Protein AF-A0AAU8ERA7-F1 (afdb_monomer)

Sequence (100 aa):
MDSERELAFIAVHRDSYPRVYRYVRRRVESPELAEELAADVFRVVWQKWHDQPHADIAWLLTVARNLIGNAYRSRDRFVALQAKLRASAELRSGAESRTC

Structure (mmCIF, N/CA/C/O backbone):
data_AF-A0AAU8ERA7-F1
#
_entry.id   AF-A0AAU8ERA7-F1
#
loop_
_atom_site.group_PDB
_atom_site.id
_atom_site.type_symbol
_atom_site.label_atom_id
_atom_site.label_alt_id
_atom_site.label_comp_id
_atom_site.label_asym_id
_atom_site.label_entity_id
_atom_site.label_seq_id
_atom_site.pdbx_PDB_ins_code
_atom_site.Cartn_x
_atom_site.Cartn_y
_atom_site.Cartn_z
_atom_site.occupancy
_atom_site.B_iso_or_equiv
_atom_site.auth_seq_id
_atom_site.auth_comp_id
_atom_site.auth_asym_id
_atom_site.auth_atom_id
_atom_site.pdbx_PDB_model_num
ATOM 1 N N . MET A 1 1 ? 26.900 6.028 -11.560 1.00 53.59 1 MET A N 1
ATOM 2 C CA . MET A 1 1 ? 26.309 4.689 -11.773 1.00 53.59 1 MET A CA 1
ATOM 3 C C . MET A 1 1 ? 24.984 4.499 -11.030 1.00 53.59 1 MET A C 1
ATOM 5 O O . MET A 1 1 ? 24.141 3.795 -11.559 1.00 53.59 1 MET A O 1
ATOM 9 N N . ASP A 1 2 ? 24.721 5.172 -9.898 1.00 61.97 2 ASP A N 1
ATOM 10 C CA . ASP A 1 2 ? 23.369 5.188 -9.292 1.00 61.97 2 ASP A CA 1
ATOM 11 C C . ASP A 1 2 ? 22.315 5.932 -10.134 1.00 61.97 2 ASP A C 1
ATOM 13 O O . ASP A 1 2 ? 21.146 5.553 -10.146 1.00 61.97 2 ASP A O 1
ATOM 17 N N . SER A 1 3 ? 22.734 6.939 -10.906 1.00 76.75 3 SER A N 1
ATOM 18 C CA . SER A 1 3 ? 21.828 7.799 -11.676 1.00 76.75 3 SER A CA 1
ATOM 19 C C . SER A 1 3 ? 21.059 7.071 -12.787 1.00 76.75 3 SER A C 1
ATOM 21 O O . SER A 1 3 ? 19.897 7.377 -13.010 1.00 76.75 3 SER A O 1
ATOM 23 N N . GLU A 1 4 ? 21.644 6.081 -13.472 1.00 79.00 4 GLU A N 1
ATOM 24 C CA . GLU A 1 4 ? 20.922 5.321 -14.513 1.00 79.00 4 GLU A CA 1
ATOM 25 C C . GLU A 1 4 ? 19.852 4.399 -13.914 1.00 79.00 4 GLU A C 1
ATOM 27 O O . GLU A 1 4 ? 18.749 4.286 -14.451 1.00 79.00 4 GLU A O 1
ATOM 32 N N . ARG A 1 5 ? 20.147 3.785 -12.761 1.00 77.06 5 ARG A N 1
ATOM 33 C CA . ARG A 1 5 ? 19.196 2.955 -12.009 1.00 77.06 5 ARG A CA 1
ATOM 34 C C . ARG A 1 5 ? 18.038 3.790 -11.473 1.00 77.06 5 ARG A C 1
ATOM 36 O O . ARG A 1 5 ? 16.886 3.369 -11.553 1.00 77.06 5 ARG A O 1
ATOM 43 N N . GLU A 1 6 ? 18.348 4.966 -10.938 1.00 82.25 6 GLU A N 1
ATOM 44 C CA . GLU A 1 6 ? 17.354 5.927 -10.471 1.00 82.25 6 GLU A CA 1
ATOM 45 C C . GLU A 1 6 ? 16.449 6.392 -11.619 1.00 82.25 6 GLU A C 1
ATOM 47 O O . GLU A 1 6 ? 15.228 6.329 -11.496 1.00 82.25 6 GLU A O 1
ATOM 52 N N . LEU A 1 7 ? 17.018 6.741 -12.776 1.00 86.00 7 LEU A N 1
ATOM 53 C CA . LEU A 1 7 ? 16.251 7.132 -13.962 1.00 86.00 7 LEU A CA 1
ATOM 54 C C . LEU A 1 7 ? 15.355 5.999 -14.487 1.00 86.00 7 LEU A C 1
ATOM 56 O O . LEU A 1 7 ? 14.186 6.237 -14.800 1.00 86.00 7 LEU A O 1
ATOM 60 N N . ALA A 1 8 ? 15.862 4.763 -14.537 1.00 82.75 8 ALA A N 1
ATOM 61 C CA . ALA A 1 8 ? 15.077 3.598 -14.942 1.00 82.75 8 ALA A CA 1
ATOM 62 C C . ALA A 1 8 ? 13.898 3.343 -13.987 1.00 82.75 8 ALA A C 1
ATOM 64 O O . ALA A 1 8 ? 12.776 3.083 -14.427 1.00 82.75 8 ALA A O 1
ATOM 65 N N . PHE A 1 9 ? 14.125 3.474 -12.679 1.00 83.44 9 PHE A N 1
ATOM 66 C CA . PHE A 1 9 ? 13.062 3.353 -11.689 1.00 83.44 9 PHE A CA 1
ATOM 67 C C . PHE A 1 9 ? 12.042 4.487 -11.789 1.00 83.44 9 PHE A C 1
ATOM 69 O O . PHE A 1 9 ? 10.848 4.213 -11.729 1.00 83.44 9 PHE A O 1
ATOM 76 N N . ILE A 1 10 ? 12.473 5.737 -11.987 1.00 87.19 10 ILE A N 1
ATOM 77 C CA . ILE A 1 10 ? 11.567 6.882 -12.162 1.00 87.19 10 ILE A CA 1
ATOM 78 C C . ILE A 1 10 ? 10.648 6.665 -13.370 1.00 87.19 10 ILE A C 1
ATOM 80 O O . ILE A 1 10 ? 9.449 6.938 -13.277 1.00 87.19 10 ILE A O 1
ATOM 84 N N . ALA A 1 11 ? 11.173 6.138 -14.481 1.00 86.81 11 ALA A N 1
ATOM 85 C CA . ALA A 1 11 ? 10.369 5.813 -15.657 1.00 86.81 11 ALA A CA 1
ATOM 86 C C . ALA A 1 11 ? 9.294 4.759 -15.334 1.00 86.81 11 ALA A C 1
ATOM 88 O O . ALA A 1 11 ? 8.104 4.987 -15.553 1.00 86.81 11 ALA A O 1
ATOM 89 N N . VAL A 1 12 ? 9.691 3.648 -14.707 1.00 84.75 12 VAL A N 1
ATOM 90 C CA . VAL A 1 12 ? 8.765 2.568 -14.320 1.00 84.75 12 VAL A CA 1
ATOM 91 C C . VAL A 1 12 ? 7.750 3.029 -13.275 1.00 84.75 12 VAL A C 1
ATOM 93 O O . VAL A 1 12 ? 6.572 2.666 -13.348 1.00 84.75 12 VAL A O 1
ATOM 96 N N . HIS A 1 13 ? 8.186 3.853 -12.322 1.00 86.00 13 HIS A N 1
ATOM 97 C CA . HIS A 1 13 ? 7.333 4.488 -11.330 1.00 86.00 13 HIS A CA 1
ATOM 98 C C . HIS A 1 13 ? 6.268 5.332 -12.022 1.00 86.00 13 HIS A C 1
ATOM 100 O O . HIS A 1 13 ? 5.083 5.131 -11.776 1.00 86.00 13 HIS A O 1
ATOM 106 N N . ARG A 1 14 ? 6.661 6.236 -12.925 1.00 87.56 14 ARG A N 1
ATOM 107 C CA . ARG A 1 14 ? 5.730 7.125 -13.630 1.00 87.56 14 ARG A CA 1
ATOM 108 C C . ARG A 1 14 ? 4.661 6.350 -14.402 1.00 87.56 14 ARG A C 1
ATOM 110 O O . ARG A 1 14 ? 3.490 6.723 -14.340 1.00 87.56 14 ARG A O 1
ATOM 117 N N . ASP A 1 15 ? 5.040 5.255 -15.051 1.00 88.88 15 ASP A N 1
ATOM 118 C CA . ASP A 1 15 ? 4.118 4.443 -15.851 1.00 88.88 15 ASP A CA 1
ATOM 119 C C . ASP A 1 15 ? 3.200 3.560 -14.990 1.00 88.88 15 ASP A C 1
ATOM 121 O O . ASP A 1 15 ? 2.026 3.341 -15.308 1.00 88.88 15 ASP A O 1
ATOM 125 N N . SER A 1 16 ? 3.713 3.054 -13.866 1.00 87.50 16 SER A N 1
ATOM 126 C CA . SER A 1 16 ? 2.997 2.085 -13.025 1.00 87.50 16 SER A CA 1
ATOM 127 C C . SER A 1 16 ? 2.197 2.734 -11.896 1.00 87.50 16 SER A C 1
ATOM 129 O O . SER A 1 16 ? 1.185 2.171 -11.462 1.00 87.50 16 SER A O 1
ATOM 131 N N . TYR A 1 17 ? 2.602 3.918 -11.428 1.00 89.88 17 TYR A N 1
ATOM 132 C CA . TYR A 1 17 ? 2.005 4.605 -10.281 1.00 89.88 17 TYR A CA 1
ATOM 133 C C . TYR A 1 17 ? 0.495 4.819 -10.427 1.00 89.88 17 TYR A C 1
ATOM 135 O O . TYR A 1 17 ? -0.235 4.407 -9.522 1.00 89.88 17 TYR A O 1
ATOM 143 N N . PRO A 1 18 ? -0.039 5.322 -11.560 1.00 91.50 18 PRO A N 1
ATOM 144 C CA . PRO A 1 18 ? -1.482 5.511 -11.708 1.00 91.50 18 PRO A CA 1
ATOM 145 C C . PRO A 1 18 ? -2.278 4.203 -11.576 1.00 91.50 18 PRO A C 1
ATOM 147 O O . PRO A 1 18 ? -3.391 4.191 -11.045 1.00 91.50 18 PRO A O 1
ATOM 150 N N . ARG A 1 19 ? -1.710 3.077 -12.031 1.00 91.25 19 ARG A N 1
ATOM 151 C CA . ARG A 1 19 ? -2.351 1.753 -11.958 1.00 91.25 19 ARG A CA 1
ATOM 152 C C . ARG A 1 19 ? -2.367 1.229 -10.526 1.00 91.25 19 ARG A C 1
ATOM 154 O O . ARG A 1 19 ? -3.407 0.746 -10.076 1.00 91.25 19 ARG A O 1
ATOM 161 N N . VAL A 1 20 ? -1.246 1.356 -9.816 1.00 90.12 20 VAL A N 1
ATOM 162 C CA . VAL A 1 20 ? -1.124 0.962 -8.404 1.00 90.12 20 VAL A CA 1
ATOM 163 C C . VAL A 1 20 ? -2.030 1.831 -7.535 1.00 90.12 20 VAL A C 1
ATOM 165 O O . VAL A 1 20 ? -2.860 1.295 -6.804 1.00 90.12 20 VAL A O 1
ATOM 168 N N . TYR A 1 21 ? -1.972 3.155 -7.687 1.00 92.44 21 TYR A N 1
ATOM 169 C CA . TYR A 1 21 ? -2.820 4.086 -6.946 1.00 92.44 21 TYR A CA 1
ATOM 170 C C . TYR A 1 21 ? -4.310 3.793 -7.159 1.00 92.44 21 TYR A C 1
ATOM 172 O O . TYR A 1 21 ? -5.057 3.626 -6.197 1.00 92.44 21 TYR A O 1
ATOM 180 N N . ARG A 1 22 ? -4.755 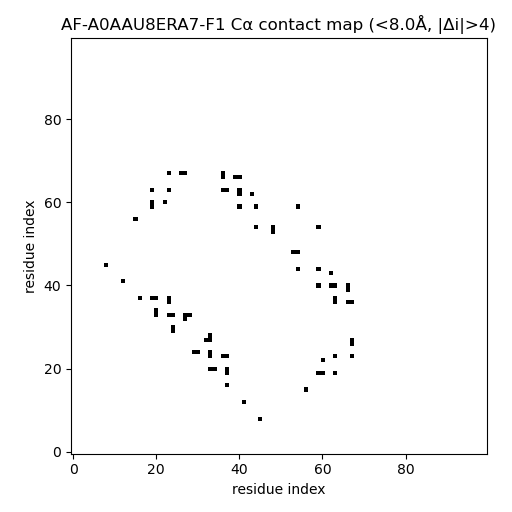3.609 -8.412 1.00 92.94 22 ARG A N 1
ATOM 181 C CA . ARG A 1 22 ? -6.154 3.254 -8.711 1.00 92.94 22 ARG A CA 1
ATOM 182 C C . ARG A 1 22 ? -6.554 1.903 -8.112 1.00 92.94 22 ARG A C 1
ATOM 184 O O . ARG A 1 22 ? -7.698 1.736 -7.692 1.00 92.94 22 ARG A O 1
ATOM 191 N N . TYR A 1 23 ? -5.643 0.933 -8.075 1.00 91.31 23 TYR A N 1
ATOM 192 C CA . TYR A 1 23 ? -5.887 -0.368 -7.452 1.00 91.31 23 TYR A CA 1
ATOM 193 C C . TYR A 1 23 ? -6.065 -0.262 -5.930 1.00 91.31 23 TYR A C 1
ATOM 195 O O . TYR A 1 23 ? -6.957 -0.920 -5.383 1.00 91.31 23 TYR A O 1
ATOM 203 N N . VAL A 1 24 ? -5.248 0.567 -5.270 1.00 91.75 24 VAL A N 1
ATOM 204 C CA . VAL A 1 24 ? -5.304 0.827 -3.824 1.00 91.75 24 VAL A CA 1
ATOM 205 C C . VAL A 1 24 ? -6.537 1.661 -3.467 1.00 91.75 24 VAL A C 1
ATOM 207 O O . VAL A 1 24 ? -7.296 1.257 -2.592 1.00 91.75 24 VAL A O 1
ATOM 210 N N . ARG A 1 25 ? -6.821 2.750 -4.195 1.00 93.50 25 ARG A N 1
ATOM 211 C CA . ARG A 1 25 ? -8.011 3.603 -3.988 1.00 93.50 25 ARG A CA 1
ATOM 212 C C . ARG A 1 25 ? -9.330 2.849 -4.080 1.00 93.50 25 ARG A C 1
ATOM 214 O O . ARG A 1 25 ? -10.282 3.194 -3.400 1.00 93.50 25 ARG A O 1
ATOM 221 N N . ARG A 1 26 ? -9.403 1.800 -4.903 1.00 92.31 26 ARG A N 1
ATOM 222 C CA . ARG A 1 26 ? -10.592 0.931 -4.981 1.00 92.31 26 ARG A CA 1
ATOM 223 C C . ARG A 1 26 ? -10.789 0.044 -3.750 1.00 92.31 26 ARG A C 1
ATOM 225 O O . ARG A 1 26 ? -11.848 -0.553 -3.612 1.00 92.31 26 ARG A O 1
ATOM 232 N N . ARG A 1 27 ? -9.760 -0.117 -2.921 1.00 89.81 27 ARG A N 1
ATOM 233 C CA . ARG A 1 27 ? -9.742 -1.022 -1.764 1.00 89.81 27 ARG A CA 1
ATOM 234 C C . ARG A 1 27 ? -9.681 -0.300 -0.436 1.00 89.81 27 ARG A C 1
ATOM 236 O O . ARG A 1 27 ? -9.857 -0.964 0.569 1.00 89.81 27 ARG A O 1
ATOM 243 N N . VAL A 1 28 ? -9.395 0.996 -0.437 1.00 88.56 28 VAL A N 1
ATOM 244 C CA . VAL A 1 28 ? -9.213 1.804 0.762 1.00 88.56 28 VAL A CA 1
ATOM 245 C C . VAL A 1 28 ? -10.061 3.060 0.633 1.00 88.56 28 VAL A C 1
ATOM 247 O O . VAL A 1 28 ? -9.974 3.774 -0.363 1.00 88.56 28 VAL A O 1
ATOM 250 N N . GLU A 1 29 ? -10.873 3.324 1.652 1.00 85.00 29 GLU A N 1
ATOM 251 C CA . GLU A 1 29 ? -11.828 4.437 1.664 1.00 85.00 29 GLU A CA 1
ATOM 252 C C . GLU A 1 29 ? -11.118 5.799 1.741 1.00 85.00 29 GLU A C 1
ATOM 254 O O . GLU A 1 29 ? -11.413 6.706 0.958 1.00 85.00 29 GLU A O 1
ATOM 259 N N . SER A 1 30 ? -10.120 5.918 2.626 1.00 89.38 30 SER A N 1
ATOM 260 C CA . SER A 1 30 ? -9.341 7.149 2.805 1.00 89.38 30 SER A CA 1
ATOM 261 C C . SER A 1 30 ? -8.393 7.385 1.618 1.00 89.38 30 SER A C 1
ATOM 263 O O . SER A 1 30 ? -7.623 6.485 1.258 1.00 89.38 30 SER A O 1
ATOM 265 N N . PRO A 1 31 ? -8.450 8.568 0.977 1.00 88.94 31 PRO A N 1
ATOM 266 C CA . PRO A 1 31 ? -7.484 8.951 -0.049 1.00 88.94 31 PRO A CA 1
ATOM 267 C C . PRO A 1 31 ? -6.066 9.074 0.505 1.00 88.94 31 PRO A C 1
ATOM 269 O O . PRO A 1 31 ? -5.139 8.615 -0.154 1.00 88.94 31 PRO A O 1
ATOM 272 N N . GLU A 1 32 ? -5.911 9.575 1.728 1.00 89.06 32 GLU A N 1
ATOM 273 C CA . GLU A 1 32 ? -4.619 9.740 2.400 1.00 89.06 32 GLU A CA 1
ATOM 274 C C . GLU A 1 32 ? -3.933 8.383 2.593 1.00 89.06 32 GLU A C 1
ATOM 276 O O . GLU A 1 32 ? -2.802 8.175 2.158 1.00 89.06 32 GLU A O 1
ATOM 281 N N . LEU A 1 33 ? -4.662 7.399 3.132 1.00 86.88 33 LEU A N 1
ATOM 282 C CA . LEU A 1 33 ? -4.132 6.047 3.322 1.00 86.88 33 LEU A CA 1
ATOM 283 C C . LEU A 1 33 ? -3.793 5.372 1.984 1.00 86.88 33 LEU A C 1
ATOM 285 O O . LEU A 1 33 ? -2.900 4.530 1.912 1.00 86.88 33 LEU A O 1
ATOM 289 N N . ALA A 1 34 ? -4.501 5.714 0.908 1.00 90.06 34 ALA A N 1
ATOM 290 C CA . ALA A 1 34 ? -4.189 5.176 -0.406 1.00 90.06 34 ALA A CA 1
ATOM 291 C C . ALA A 1 34 ? -2.902 5.768 -1.001 1.00 90.06 34 ALA A C 1
ATOM 293 O O . ALA A 1 34 ? -2.173 5.039 -1.675 1.00 90.06 34 ALA A O 1
ATOM 294 N N . GLU A 1 35 ? -2.620 7.049 -0.758 1.00 89.56 35 GLU A N 1
ATOM 295 C CA . GLU A 1 35 ? -1.358 7.690 -1.145 1.00 89.56 35 GLU A CA 1
ATOM 296 C C . GLU A 1 35 ? -0.180 7.110 -0.363 1.00 89.56 35 GLU A C 1
ATOM 298 O O . GLU A 1 35 ? 0.813 6.712 -0.975 1.00 89.56 35 GLU A O 1
ATOM 303 N N . GLU A 1 36 ? -0.325 6.961 0.957 1.00 90.00 36 GLU A N 1
ATOM 304 C CA . GLU A 1 36 ? 0.684 6.326 1.814 1.00 90.00 36 GLU A CA 1
ATOM 305 C C . GLU A 1 36 ? 0.997 4.901 1.350 1.00 90.00 36 GLU A C 1
ATOM 307 O O . GLU A 1 36 ? 2.152 4.552 1.108 1.00 90.00 36 GLU A O 1
ATOM 312 N N . LEU A 1 37 ? -0.036 4.081 1.137 1.00 91.00 37 LEU A N 1
ATOM 313 C CA . LEU A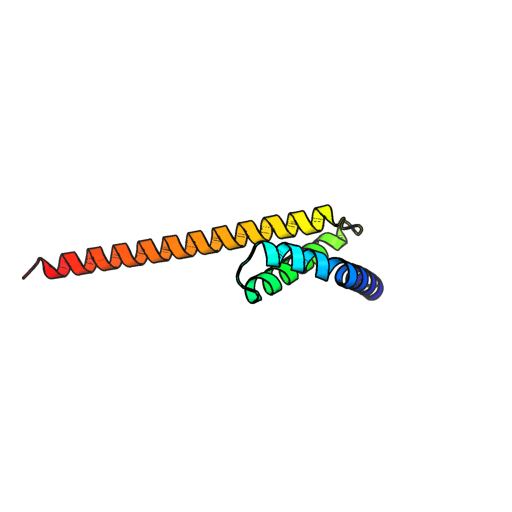 1 37 ? 0.145 2.705 0.681 1.00 91.00 37 LEU A CA 1
ATOM 314 C C . LEU A 1 37 ? 0.762 2.634 -0.717 1.00 91.00 37 LEU A C 1
ATOM 316 O O . LEU A 1 37 ? 1.556 1.733 -0.983 1.00 91.00 37 LEU A O 1
ATOM 320 N N . ALA A 1 38 ? 0.415 3.556 -1.620 1.00 90.38 38 ALA A N 1
ATOM 321 C CA . ALA A 1 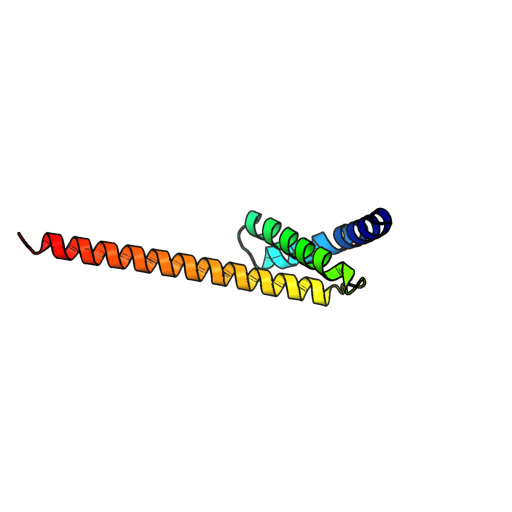38 ? 1.045 3.622 -2.934 1.00 90.38 38 ALA A CA 1
ATOM 322 C C . ALA A 1 38 ? 2.542 3.952 -2.808 1.00 90.38 38 ALA A C 1
ATOM 324 O O . ALA A 1 38 ? 3.359 3.271 -3.428 1.00 90.38 38 ALA A O 1
ATOM 325 N N . ALA A 1 39 ? 2.910 4.924 -1.968 1.00 90.31 39 ALA A N 1
ATOM 326 C CA . ALA A 1 39 ? 4.307 5.255 -1.691 1.00 90.31 39 ALA A CA 1
ATOM 327 C C . ALA A 1 39 ? 5.069 4.063 -1.083 1.00 90.31 39 ALA A C 1
ATOM 329 O O . ALA A 1 39 ? 6.168 3.732 -1.535 1.00 90.31 39 ALA A O 1
ATOM 330 N N . ASP A 1 40 ? 4.459 3.350 -0.134 1.00 90.88 40 ASP A N 1
ATOM 331 C CA . ASP A 1 40 ? 5.049 2.165 0.494 1.00 90.88 40 ASP A CA 1
ATOM 332 C C . ASP A 1 40 ? 5.291 1.020 -0.495 1.00 90.88 40 ASP A C 1
ATOM 334 O O . ASP A 1 40 ? 6.320 0.342 -0.410 1.00 90.88 40 ASP A O 1
ATOM 338 N N . VAL A 1 41 ? 4.388 0.813 -1.463 1.00 90.81 41 VAL A N 1
ATOM 339 C CA . VAL A 1 41 ? 4.608 -0.161 -2.544 1.00 90.81 41 VAL A CA 1
ATOM 340 C C . VAL A 1 41 ? 5.902 0.173 -3.276 1.00 90.81 41 VAL A C 1
ATOM 342 O O . VAL A 1 41 ? 6.776 -0.685 -3.388 1.00 90.81 41 VAL A O 1
ATOM 345 N N . PHE A 1 42 ? 6.061 1.416 -3.732 1.00 88.56 42 PHE A N 1
ATOM 346 C CA . PHE A 1 42 ? 7.248 1.821 -4.484 1.00 88.56 42 PHE A CA 1
ATOM 347 C C . PHE A 1 42 ? 8.523 1.830 -3.635 1.00 88.56 42 PHE A C 1
ATOM 349 O O . PHE A 1 42 ? 9.590 1.497 -4.149 1.00 88.56 42 PHE A O 1
ATOM 356 N N . ARG A 1 43 ? 8.421 2.086 -2.326 1.00 89.75 43 ARG A N 1
ATOM 357 C CA . ARG A 1 43 ? 9.538 1.928 -1.382 1.00 89.75 43 ARG A CA 1
ATOM 358 C C . ARG A 1 43 ? 10.034 0.481 -1.324 1.00 89.75 43 ARG A C 1
ATOM 360 O O . ARG A 1 43 ? 11.236 0.237 -1.410 1.00 89.75 43 ARG A O 1
ATOM 367 N N . VAL A 1 44 ? 9.117 -0.482 -1.203 1.00 88.00 44 VAL A N 1
ATOM 368 C CA . VAL A 1 44 ? 9.446 -1.921 -1.188 1.00 88.00 44 VAL A CA 1
ATOM 369 C C . VAL A 1 44 ? 10.033 -2.359 -2.529 1.00 88.00 44 VAL A C 1
ATOM 371 O O . VAL A 1 44 ? 10.981 -3.144 -2.571 1.00 88.00 44 VAL A O 1
ATOM 374 N N . VAL A 1 45 ? 9.492 -1.832 -3.626 1.00 86.00 45 VAL A N 1
ATOM 375 C CA . VAL A 1 45 ? 9.988 -2.099 -4.980 1.00 86.00 45 VAL A CA 1
ATOM 376 C C . VAL A 1 45 ? 11.414 -1.606 -5.139 1.00 86.00 45 VAL A C 1
ATOM 378 O O . VAL A 1 45 ? 12.260 -2.377 -5.573 1.00 86.00 45 VAL A O 1
ATOM 381 N N . TRP A 1 46 ? 11.711 -0.374 -4.722 1.00 85.75 46 TRP A N 1
ATOM 382 C CA . TRP A 1 46 ? 13.058 0.189 -4.792 1.00 85.75 46 TRP A CA 1
ATOM 383 C C . TRP A 1 46 ? 14.088 -0.631 -4.004 1.00 85.75 46 TRP A C 1
ATOM 385 O O . TRP A 1 46 ? 15.199 -0.857 -4.488 1.00 85.75 46 TRP A O 1
ATOM 395 N N . GLN A 1 47 ? 13.711 -1.132 -2.821 1.00 85.00 47 GLN A N 1
ATOM 396 C CA . GLN A 1 47 ? 14.576 -1.998 -2.009 1.00 85.00 47 GLN A CA 1
ATOM 397 C C . GLN A 1 47 ? 14.911 -3.313 -2.716 1.00 85.00 47 GLN A C 1
ATOM 399 O O . GLN A 1 47 ? 16.048 -3.766 -2.665 1.00 85.00 47 GLN A O 1
ATOM 404 N N . LYS A 1 48 ? 13.934 -3.911 -3.402 1.00 80.06 48 LYS A N 1
ATOM 405 C CA . LYS A 1 48 ? 14.094 -5.199 -4.093 1.00 80.06 48 LYS A CA 1
ATOM 406 C C . LYS A 1 48 ? 14.585 -5.076 -5.533 1.00 80.06 48 LYS A C 1
ATOM 408 O O . LYS A 1 48 ? 15.001 -6.067 -6.119 1.00 80.06 48 LYS A O 1
ATOM 413 N N . TRP A 1 49 ? 14.598 -3.866 -6.086 1.00 76.38 49 TRP A N 1
ATOM 414 C CA . TRP A 1 49 ? 15.099 -3.581 -7.431 1.00 76.38 49 TRP A CA 1
ATOM 415 C C . TRP A 1 49 ? 16.577 -3.950 -7.602 1.00 76.38 49 TRP A C 1
ATOM 417 O O . TRP A 1 49 ? 17.023 -4.208 -8.714 1.00 76.38 49 TRP A O 1
ATOM 427 N N . HIS A 1 50 ? 17.348 -3.964 -6.508 1.00 71.06 50 HIS A N 1
ATOM 428 C CA . HIS A 1 50 ? 18.735 -4.431 -6.532 1.00 71.06 50 HIS A CA 1
ATOM 429 C C . HIS A 1 50 ? 18.837 -5.927 -6.883 1.00 71.06 50 HIS A C 1
ATOM 431 O O . HIS A 1 50 ? 19.755 -6.327 -7.591 1.00 71.06 50 HIS A O 1
ATOM 437 N N . ASP A 1 51 ? 17.860 -6.730 -6.456 1.00 64.25 51 ASP A N 1
ATOM 438 C CA . ASP A 1 51 ? 17.855 -8.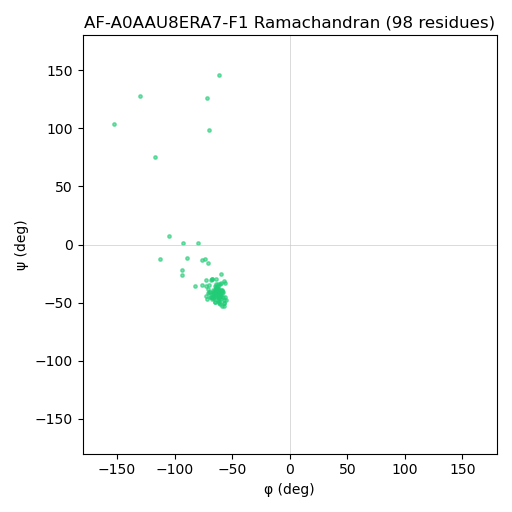182 -6.654 1.00 64.25 51 ASP A CA 1
ATOM 439 C C . ASP A 1 51 ? 17.096 -8.600 -7.927 1.00 64.25 51 ASP A C 1
ATOM 441 O O . ASP A 1 51 ? 17.315 -9.691 -8.453 1.00 64.25 51 ASP A O 1
ATOM 445 N N . GLN A 1 52 ? 16.196 -7.749 -8.441 1.00 62.88 52 GLN A N 1
ATOM 446 C CA . GLN A 1 52 ? 15.393 -8.028 -9.637 1.00 62.88 52 GLN A CA 1
ATOM 447 C C . GLN A 1 52 ? 14.984 -6.734 -10.379 1.00 62.88 52 GLN A C 1
ATOM 449 O O . GLN A 1 52 ? 14.045 -6.054 -9.960 1.00 62.88 52 GLN A O 1
ATOM 454 N N . PRO A 1 53 ? 15.628 -6.394 -11.514 1.00 61.75 53 PRO A N 1
ATOM 455 C CA . PRO A 1 53 ? 15.357 -5.156 -12.259 1.00 61.75 53 PRO A CA 1
ATOM 456 C C . PRO A 1 53 ? 14.103 -5.199 -13.158 1.00 61.75 53 PRO A C 1
ATOM 458 O O . PRO A 1 53 ? 13.781 -4.214 -13.818 1.00 61.75 53 PRO A O 1
ATOM 461 N N . HIS A 1 54 ? 13.361 -6.312 -13.185 1.00 60.59 54 HIS A N 1
ATOM 462 C CA . HIS A 1 54 ? 12.105 -6.447 -13.933 1.00 60.59 54 HIS A CA 1
ATOM 463 C C . HIS A 1 54 ? 10.940 -6.707 -12.978 1.00 60.59 54 HIS A C 1
ATOM 465 O O . HIS A 1 54 ? 10.449 -7.827 -12.842 1.00 60.59 54 HIS A O 1
ATOM 471 N N . ALA A 1 55 ? 10.508 -5.655 -12.286 1.00 63.72 55 ALA A N 1
ATOM 472 C CA . ALA A 1 55 ? 9.304 -5.703 -11.470 1.00 63.72 55 ALA A CA 1
ATOM 473 C C . ALA A 1 55 ? 8.063 -5.793 -12.377 1.00 63.72 55 ALA A C 1
ATOM 475 O O . ALA A 1 55 ? 7.587 -4.783 -12.894 1.00 63.72 55 ALA A O 1
ATOM 476 N N . ASP A 1 56 ? 7.538 -7.003 -12.572 1.00 79.19 56 ASP A N 1
ATOM 477 C CA . ASP A 1 56 ? 6.268 -7.216 -13.272 1.00 79.19 56 ASP A CA 1
ATOM 478 C C . ASP A 1 56 ? 5.112 -6.517 -12.524 1.00 79.19 56 ASP A C 1
ATOM 480 O O . ASP A 1 56 ? 5.064 -6.476 -11.289 1.00 79.19 56 ASP A O 1
ATOM 484 N N . ILE A 1 57 ? 4.130 -6.000 -13.266 1.00 80.38 57 ILE A N 1
ATOM 485 C CA . ILE A 1 57 ? 2.931 -5.364 -12.709 1.00 80.38 57 ILE A CA 1
ATOM 486 C C . ILE A 1 57 ? 2.189 -6.314 -11.759 1.00 80.38 57 ILE A C 1
ATOM 488 O O . ILE A 1 57 ? 1.633 -5.875 -10.753 1.00 80.38 57 ILE A O 1
ATOM 492 N N . ALA A 1 58 ? 2.210 -7.623 -12.033 1.00 83.62 58 ALA A N 1
ATOM 493 C CA . ALA A 1 58 ? 1.606 -8.631 -11.166 1.00 83.62 58 ALA A CA 1
ATOM 494 C C . ALA A 1 58 ? 2.258 -8.650 -9.773 1.00 83.62 58 ALA A C 1
ATOM 496 O O . ALA A 1 58 ? 1.576 -8.752 -8.745 1.00 83.62 58 ALA A O 1
ATOM 497 N N . TRP A 1 59 ? 3.578 -8.480 -9.727 1.00 85.50 59 TRP A N 1
ATOM 498 C CA . TRP A 1 59 ? 4.327 -8.415 -8.484 1.00 85.50 59 TRP A CA 1
ATOM 499 C C . TRP A 1 59 ? 4.049 -7.111 -7.723 1.00 85.50 59 TRP A C 1
ATOM 501 O O . TRP A 1 59 ? 3.765 -7.157 -6.524 1.00 85.50 59 TRP A O 1
ATOM 511 N N . LEU A 1 60 ? 3.983 -5.970 -8.422 1.00 83.88 60 LEU A N 1
ATOM 512 C CA . LEU A 1 60 ? 3.591 -4.676 -7.836 1.00 83.88 60 LEU A CA 1
ATOM 513 C C . LEU A 1 60 ? 2.214 -4.742 -7.158 1.00 83.88 60 LEU A C 1
ATOM 515 O O . LEU A 1 60 ? 2.037 -4.300 -6.021 1.00 83.88 60 LEU A O 1
ATOM 519 N N . LEU A 1 61 ? 1.235 -5.353 -7.829 1.00 86.50 61 LEU A N 1
ATOM 520 C CA . LEU A 1 61 ? -0.111 -5.531 -7.284 1.00 86.50 61 LEU A CA 1
ATOM 521 C C . LEU A 1 61 ? -0.146 -6.512 -6.103 1.00 86.50 61 LEU A C 1
ATOM 523 O O . LEU A 1 61 ? -0.961 -6.347 -5.191 1.00 86.50 61 LEU A O 1
ATOM 527 N N . THR A 1 62 ? 0.745 -7.505 -6.088 1.00 90.06 62 THR A N 1
ATOM 528 C CA . THR A 1 62 ? 0.896 -8.440 -4.963 1.00 90.06 62 THR A CA 1
ATOM 529 C C . THR A 1 62 ? 1.433 -7.726 -3.725 1.00 90.06 62 THR A C 1
ATOM 531 O O . THR A 1 62 ? 0.872 -7.877 -2.637 1.00 90.06 62 THR A O 1
ATOM 534 N N . VAL A 1 63 ? 2.460 -6.884 -3.884 1.00 89.56 63 VAL A N 1
ATOM 535 C CA . VAL A 1 63 ? 2.979 -6.034 -2.800 1.00 89.56 63 VAL A CA 1
ATOM 536 C C . VAL A 1 63 ? 1.878 -5.105 -2.284 1.00 89.56 63 VAL A C 1
ATOM 538 O O . VAL A 1 63 ? 1.623 -5.078 -1.079 1.00 89.56 63 VAL A O 1
ATOM 541 N N . ALA A 1 64 ? 1.146 -4.438 -3.182 1.00 90.50 64 ALA A N 1
ATOM 542 C CA . ALA A 1 64 ? 0.025 -3.572 -2.814 1.00 90.50 64 ALA A CA 1
ATOM 543 C C . ALA A 1 64 ? -1.051 -4.322 -2.015 1.00 90.50 64 ALA A C 1
ATOM 545 O O . ALA A 1 64 ? -1.504 -3.847 -0.976 1.00 90.50 64 ALA A O 1
ATOM 546 N N . ARG A 1 65 ? -1.436 -5.528 -2.452 1.00 90.50 65 ARG A N 1
ATOM 547 C CA . ARG A 1 65 ? -2.409 -6.370 -1.740 1.00 90.50 65 ARG A CA 1
ATOM 548 C C . ARG A 1 65 ? -1.942 -6.712 -0.323 1.00 90.50 65 ARG A C 1
ATOM 550 O O . ARG A 1 65 ? -2.743 -6.638 0.609 1.00 90.50 65 ARG A O 1
ATOM 557 N N . ASN A 1 66 ? -0.672 -7.076 -0.160 1.00 90.25 66 ASN A N 1
ATOM 558 C CA . ASN A 1 66 ? -0.110 -7.433 1.142 1.00 90.25 66 ASN A CA 1
ATOM 559 C C . ASN A 1 66 ? -0.072 -6.234 2.096 1.00 90.25 66 ASN A C 1
ATOM 561 O O . ASN A 1 66 ? -0.440 -6.381 3.263 1.00 90.25 66 ASN A O 1
ATOM 565 N N . LEU A 1 67 ? 0.309 -5.055 1.598 1.00 89.75 67 LEU A N 1
ATOM 566 C CA . LEU A 1 67 ? 0.340 -3.820 2.382 1.00 89.75 67 LEU A CA 1
ATOM 567 C C . LEU A 1 67 ? -1.062 -3.381 2.809 1.00 89.75 67 LEU A C 1
ATOM 569 O O . LEU A 1 67 ? -1.271 -3.107 3.988 1.00 89.75 67 LEU A O 1
ATOM 573 N N . ILE A 1 68 ? -2.045 -3.433 1.904 1.00 89.88 68 ILE A N 1
ATOM 574 C CA . ILE A 1 68 ? -3.455 -3.174 2.235 1.00 89.88 68 ILE A CA 1
ATOM 575 C C . ILE A 1 68 ? -3.924 -4.124 3.346 1.00 89.88 68 ILE A C 1
ATOM 577 O O . ILE A 1 68 ? -4.461 -3.685 4.362 1.00 89.88 68 ILE A O 1
ATOM 581 N N . GLY A 1 69 ? -3.685 -5.431 3.194 1.00 89.25 69 GLY A N 1
ATOM 582 C CA . GLY A 1 69 ? -4.073 -6.417 4.204 1.00 89.25 69 GLY A CA 1
ATOM 583 C C . GLY A 1 69 ? -3.376 -6.205 5.552 1.00 89.25 69 GLY A C 1
ATOM 584 O O . GLY A 1 69 ? -3.968 -6.459 6.600 1.00 89.25 69 GLY A O 1
ATOM 585 N N . ASN A 1 70 ? -2.129 -5.731 5.545 1.00 87.50 70 ASN A N 1
ATOM 586 C CA . ASN A 1 70 ? -1.413 -5.371 6.764 1.00 87.50 70 ASN A CA 1
ATOM 587 C C . ASN A 1 70 ? -1.986 -4.104 7.418 1.00 87.50 70 ASN A C 1
ATOM 589 O O . ASN A 1 70 ? -2.144 -4.081 8.637 1.00 87.50 70 ASN A O 1
ATOM 593 N N . ALA A 1 71 ? -2.346 -3.089 6.628 1.00 83.12 71 ALA A N 1
ATOM 594 C CA . ALA A 1 71 ? -2.964 -1.861 7.119 1.00 83.12 71 ALA A CA 1
ATOM 595 C C . ALA A 1 71 ? -4.311 -2.140 7.802 1.00 83.12 71 ALA A C 1
ATOM 597 O O . ALA A 1 71 ? -4.529 -1.682 8.924 1.00 83.12 71 ALA A O 1
ATOM 598 N N . TYR A 1 72 ? -5.165 -2.972 7.194 1.00 82.88 72 TYR A N 1
ATOM 599 C CA . TYR A 1 72 ? -6.417 -3.418 7.818 1.00 82.88 72 TYR A CA 1
ATOM 600 C C . TYR A 1 72 ? -6.169 -4.180 9.123 1.00 82.88 72 TYR A C 1
ATOM 602 O O . TYR A 1 72 ? -6.669 -3.777 10.168 1.00 82.88 72 TYR A O 1
ATOM 610 N N . ARG A 1 73 ? -5.289 -5.193 9.112 1.00 77.50 73 ARG A N 1
ATOM 611 C CA . ARG A 1 73 ? -4.943 -5.949 10.332 1.00 77.50 73 ARG A CA 1
ATOM 612 C C . ARG A 1 73 ? -4.344 -5.071 11.434 1.00 77.50 73 ARG A C 1
ATOM 614 O O . ARG A 1 73 ? -4.530 -5.351 12.616 1.00 77.50 73 ARG A O 1
ATOM 621 N N . SER A 1 74 ? -3.594 -4.030 11.082 1.00 76.62 74 SER A N 1
ATOM 622 C CA . SER A 1 74 ? -3.055 -3.075 12.053 1.00 76.62 74 SER A CA 1
ATOM 623 C C . SER A 1 74 ? -4.164 -2.237 12.692 1.00 76.62 74 SER A C 1
ATOM 625 O O . SER A 1 74 ? -4.212 -2.130 13.919 1.00 76.62 74 SER A O 1
ATOM 627 N N . ARG A 1 75 ? -5.103 -1.724 11.881 1.00 74.88 75 ARG A N 1
ATOM 628 C CA . ARG A 1 75 ? -6.278 -0.986 12.369 1.00 74.88 75 ARG A CA 1
ATOM 629 C C . ARG A 1 75 ? -7.153 -1.861 13.261 1.00 74.88 75 ARG A C 1
ATOM 631 O O . ARG A 1 75 ? -7.489 -1.428 14.358 1.00 74.88 75 ARG A O 1
ATOM 638 N N . ASP A 1 76 ? -7.426 -3.101 12.866 1.00 71.94 76 ASP A N 1
ATOM 639 C CA . ASP A 1 76 ? -8.240 -4.029 13.659 1.00 71.94 76 ASP A CA 1
ATOM 640 C C . ASP A 1 76 ? -7.602 -4.322 15.022 1.00 71.94 76 ASP A C 1
ATOM 642 O O . ASP A 1 76 ? -8.276 -4.285 16.052 1.00 71.94 76 ASP A O 1
ATOM 646 N N . ARG A 1 77 ? -6.279 -4.544 15.064 1.00 72.00 77 ARG A N 1
ATOM 647 C CA . ARG A 1 77 ? -5.546 -4.725 16.330 1.00 72.00 77 ARG A CA 1
ATOM 648 C C . ARG A 1 77 ? -5.609 -3.482 17.215 1.00 72.00 77 ARG A C 1
ATOM 650 O O . ARG A 1 77 ? -5.769 -3.615 18.427 1.00 72.00 77 ARG A O 1
ATOM 657 N N . PHE A 1 78 ? -5.501 -2.292 16.629 1.00 72.56 78 PHE A N 1
ATOM 658 C CA . PHE A 1 78 ? -5.587 -1.032 17.363 1.00 72.56 78 PHE A CA 1
ATOM 659 C C . PHE A 1 78 ? -6.994 -0.788 17.931 1.00 72.56 78 PHE A C 1
ATOM 661 O O . PHE A 1 78 ? -7.131 -0.432 19.101 1.00 72.56 78 PHE A O 1
ATOM 668 N N . VAL A 1 79 ? -8.042 -1.061 17.148 1.00 75.62 79 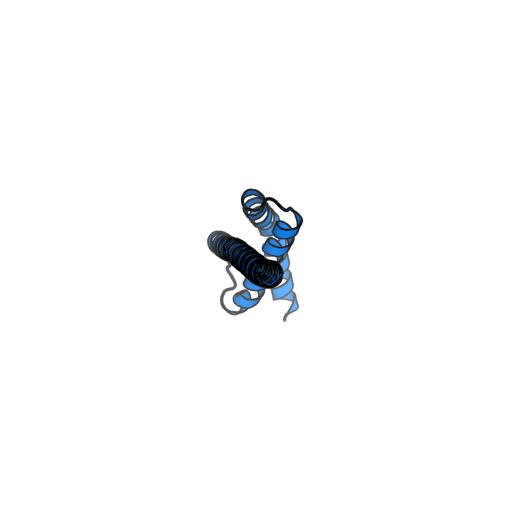VAL A N 1
ATOM 669 C CA . VAL A 1 79 ? -9.439 -0.999 17.606 1.00 75.62 79 VAL A CA 1
ATOM 670 C C . VAL A 1 79 ? -9.688 -2.016 18.719 1.00 75.62 79 VAL A C 1
ATOM 672 O O . VAL A 1 79 ? -10.258 -1.666 19.751 1.00 75.62 79 VAL A O 1
ATOM 675 N N . ALA A 1 80 ? -9.206 -3.251 18.564 1.00 74.75 80 ALA A N 1
ATOM 676 C CA . ALA A 1 80 ? -9.342 -4.285 19.586 1.00 74.75 80 ALA A CA 1
ATOM 677 C C . ALA A 1 80 ? -8.623 -3.904 20.892 1.00 74.75 80 ALA A C 1
ATOM 679 O O . ALA A 1 80 ? -9.136 -4.168 21.980 1.00 74.75 80 ALA A O 1
ATOM 680 N N . LEU A 1 81 ? -7.455 -3.259 20.806 1.00 74.00 81 LEU A N 1
ATOM 681 C CA . LEU A 1 81 ? -6.746 -2.738 21.974 1.00 74.00 81 LEU A CA 1
ATOM 682 C C . LEU A 1 81 ? -7.537 -1.613 22.653 1.00 74.00 81 LEU A C 1
ATOM 684 O O . LEU A 1 81 ? -7.706 -1.649 23.870 1.00 74.00 81 LEU A O 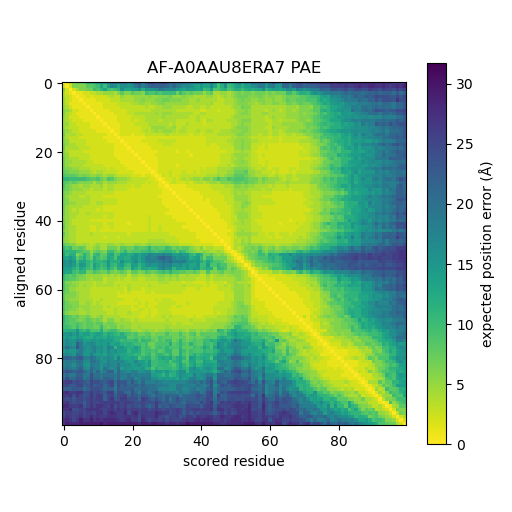1
ATOM 688 N N . GLN A 1 82 ? -8.074 -0.656 21.889 1.00 77.62 82 GLN A N 1
ATOM 689 C CA . GLN A 1 82 ? -8.923 0.401 22.448 1.00 77.62 82 GLN A CA 1
ATOM 690 C C . GLN A 1 82 ? -10.180 -0.157 23.121 1.00 77.62 82 GLN A C 1
ATOM 692 O O . GLN A 1 82 ? -10.525 0.284 24.214 1.00 77.62 82 GLN A O 1
ATOM 697 N N . ALA A 1 83 ? -10.840 -1.144 22.513 1.00 79.06 83 ALA A N 1
ATOM 698 C CA . ALA A 1 83 ? -12.007 -1.798 23.099 1.00 79.06 83 ALA A CA 1
ATOM 699 C C . ALA A 1 83 ? -11.660 -2.476 24.436 1.00 79.06 83 ALA A C 1
ATOM 701 O O . ALA A 1 83 ? -12.380 -2.305 25.417 1.00 79.06 83 ALA A O 1
ATOM 702 N N . LYS A 1 84 ? -10.515 -3.170 24.512 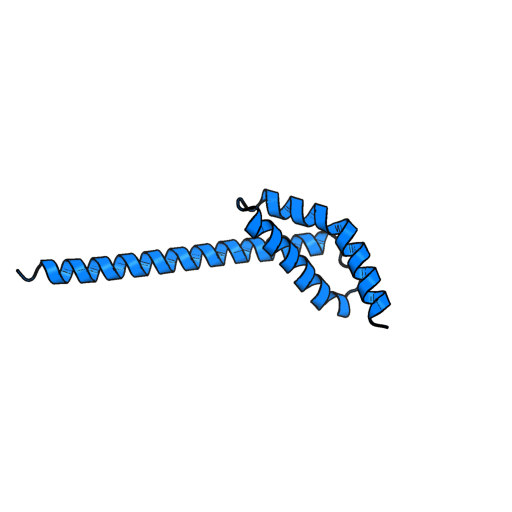1.00 78.75 84 LYS A N 1
ATOM 703 C CA . LYS A 1 84 ? -10.023 -3.778 25.761 1.00 78.75 84 LYS A CA 1
ATOM 704 C C . LYS A 1 84 ? -9.699 -2.741 26.838 1.00 78.75 84 LYS A C 1
ATOM 706 O O . LYS A 1 84 ? -10.004 -2.974 28.004 1.00 78.75 84 LYS A O 1
ATOM 711 N N . LEU A 1 85 ? -9.095 -1.609 26.466 1.00 85.50 85 LEU A N 1
ATOM 712 C CA . LEU A 1 85 ? -8.799 -0.512 27.396 1.00 85.50 85 LEU A CA 1
ATOM 713 C C . LEU A 1 85 ? -10.073 0.157 27.930 1.00 85.50 85 LEU A C 1
ATOM 715 O O . LEU A 1 85 ? -10.137 0.486 29.111 1.00 85.50 85 LEU A O 1
ATOM 719 N N . ARG A 1 86 ? -11.099 0.331 27.087 1.00 80.88 86 ARG A N 1
ATOM 720 C CA . ARG A 1 86 ? -12.410 0.844 27.519 1.00 80.88 86 ARG A CA 1
ATOM 721 C C . ARG A 1 86 ? -13.094 -0.127 28.479 1.00 80.88 86 ARG A C 1
ATOM 723 O O . ARG A 1 86 ? -13.454 0.273 29.580 1.00 80.88 86 ARG A O 1
ATOM 730 N N . ALA A 1 87 ? -13.154 -1.409 28.119 1.00 79.12 87 ALA A N 1
ATOM 731 C CA . ALA A 1 87 ? -13.753 -2.443 28.962 1.00 79.12 87 ALA A CA 1
ATOM 732 C C . ALA A 1 87 ? -13.071 -2.555 30.341 1.00 79.12 87 ALA A C 1
ATOM 734 O O . ALA A 1 87 ? -13.742 -2.714 31.359 1.00 79.12 87 ALA A O 1
ATOM 735 N N . SER A 1 88 ? -11.739 -2.435 30.408 1.00 75.69 88 SER A N 1
ATOM 736 C CA . SER A 1 88 ? -11.018 -2.466 31.689 1.00 75.69 88 SER A CA 1
ATOM 737 C C . SER A 1 88 ? -11.214 -1.196 32.526 1.00 75.69 88 SER A C 1
ATOM 739 O O . SER A 1 88 ? -11.210 -1.269 33.755 1.00 75.69 88 SER A O 1
ATOM 741 N N . ALA A 1 89 ? -11.417 -0.038 31.892 1.00 76.75 89 ALA A N 1
ATOM 742 C CA . ALA A 1 89 ? -11.760 1.201 32.584 1.00 76.75 89 ALA A CA 1
ATOM 743 C C . ALA A 1 89 ? -13.180 1.159 33.179 1.00 76.75 89 ALA A C 1
ATOM 745 O O . ALA A 1 89 ? -13.369 1.572 34.322 1.00 76.75 89 ALA A O 1
ATOM 746 N N . GLU A 1 90 ? -14.149 0.602 32.450 1.00 78.44 90 GLU A N 1
ATOM 747 C CA . GLU A 1 90 ? -15.533 0.413 32.911 1.00 78.44 90 GLU A CA 1
ATOM 748 C C . GLU A 1 90 ? -15.617 -0.560 34.097 1.00 78.44 90 GLU A C 1
ATOM 750 O O . GLU A 1 90 ? -16.278 -0.272 35.095 1.00 78.44 90 GLU A O 1
ATOM 755 N N . LEU A 1 91 ? -14.881 -1.678 34.039 1.00 71.94 91 LEU A N 1
ATOM 756 C CA . LEU A 1 91 ? -14.778 -2.637 35.147 1.00 71.94 91 LEU A CA 1
ATOM 757 C C . LEU A 1 91 ? -14.203 -2.005 36.424 1.00 71.94 91 LEU A C 1
ATOM 759 O O . LEU A 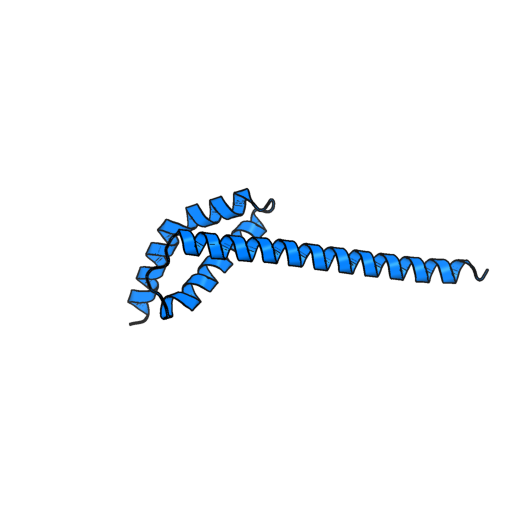1 91 ? -14.681 -2.306 37.517 1.00 71.94 91 LEU A O 1
ATOM 763 N N . ARG A 1 92 ? -13.204 -1.120 36.294 1.00 63.81 92 ARG A N 1
ATOM 764 C CA . ARG A 1 92 ? -12.621 -0.386 37.428 1.00 63.81 92 ARG A CA 1
ATOM 765 C C . ARG A 1 92 ? -13.622 0.604 38.029 1.00 63.81 92 ARG A C 1
ATOM 767 O O . ARG A 1 92 ? -13.837 0.584 39.235 1.00 63.81 92 ARG A O 1
ATOM 774 N N . SER A 1 93 ? -14.296 1.388 37.188 1.00 65.94 93 SER A N 1
ATOM 775 C CA . SER A 1 93 ? -15.292 2.372 37.631 1.00 65.94 93 SER A CA 1
ATOM 776 C C . SER A 1 93 ? -16.488 1.720 38.342 1.00 65.94 93 SER A C 1
ATOM 778 O O . SER A 1 93 ? -16.914 2.185 39.396 1.00 65.94 93 SER A O 1
ATOM 780 N N . GLY A 1 94 ? -16.986 0.585 37.839 1.00 61.31 94 GLY A N 1
ATOM 781 C CA . GLY A 1 94 ? -18.097 -0.144 38.462 1.00 61.31 94 GLY A CA 1
ATOM 782 C C . GLY A 1 94 ? -17.740 -0.905 39.748 1.00 61.31 94 GLY A C 1
ATOM 783 O O . GLY A 1 94 ? -18.639 -1.393 40.439 1.00 61.31 94 GLY A O 1
ATOM 784 N N . ALA A 1 95 ? -16.456 -1.071 40.073 1.00 59.09 95 ALA A N 1
ATOM 785 C CA . ALA A 1 95 ? -16.014 -1.596 41.367 1.00 59.09 95 ALA A CA 1
ATOM 786 C C . ALA A 1 95 ? -15.989 -0.489 42.435 1.00 59.09 95 ALA A C 1
ATOM 788 O O . ALA A 1 95 ? -16.371 -0.721 43.579 1.00 59.09 95 ALA A O 1
ATOM 789 N N . GLU A 1 96 ? -15.636 0.734 42.039 1.00 56.75 96 GLU A N 1
ATOM 790 C CA . GLU A 1 96 ? -15.600 1.907 42.919 1.00 56.75 96 GLU A CA 1
ATOM 791 C C . GLU A 1 96 ? -17.015 2.354 43.333 1.00 56.75 96 GLU A C 1
ATOM 793 O O . GLU A 1 96 ? -17.230 2.723 44.483 1.00 56.75 96 GLU A O 1
ATOM 798 N N . SER A 1 97 ? -18.017 2.224 42.453 1.00 56.97 97 SER A N 1
ATOM 799 C CA . SER A 1 97 ? -19.408 2.624 42.747 1.00 56.97 97 SER A CA 1
ATOM 800 C C . SER A 1 97 ? -20.194 1.666 43.657 1.00 56.97 97 SER A C 1
ATOM 802 O O . SER A 1 97 ? -21.270 2.027 44.118 1.00 56.97 97 SER A O 1
ATOM 804 N N . ARG A 1 98 ? -19.701 0.443 43.904 1.00 56.59 98 ARG A N 1
ATOM 805 C CA . ARG A 1 98 ? -20.393 -0.582 44.717 1.00 56.59 98 ARG A CA 1
ATOM 806 C C . ARG A 1 98 ? -20.009 -0.580 46.200 1.00 56.59 98 ARG A C 1
ATOM 808 O O . ARG A 1 98 ? -20.502 -1.419 46.945 1.00 56.59 98 ARG A O 1
ATOM 815 N N . THR A 1 99 ? -19.134 0.336 46.610 1.00 56.12 99 THR A N 1
ATOM 816 C CA . THR A 1 99 ? -18.614 0.420 47.987 1.00 56.12 99 THR A CA 1
ATOM 817 C C . THR A 1 99 ? -19.238 1.576 48.795 1.00 56.12 99 THR A C 1
ATOM 819 O O . THR A 1 99 ? -18.802 1.833 49.913 1.00 56.12 99 THR A O 1
ATOM 822 N N . CYS A 1 100 ? -20.257 2.265 48.263 1.00 45.06 100 CYS A N 1
ATOM 823 C CA . CYS A 1 100 ? -21.105 3.210 49.008 1.00 45.06 100 CYS A CA 1
ATOM 824 C C . CYS A 1 100 ? -22.409 2.535 49.434 1.00 45.06 100 CYS A C 1
ATOM 826 O O . CYS A 1 100 ? -22.846 2.812 50.571 1.00 45.06 100 CYS A O 1
#

Organism: NCBI:txid2839623

pLDDT: mean 80.6, std 11.03, range [45.06, 93.5]

InterPro domains:
  IPR007627 RNA polymerase sigma-70 region 2 [PF04542] (15-77)
  IPR013325 RNA polymerase sigma factor, region 2 [SSF88946] (2-73)
  IPR039425 RNA polymerase sigma-70-like [PTHR43133] (6-82)

Radius of gyration: 21.21 Å; Cα contacts (8 Å, |Δi|>4): 40; chains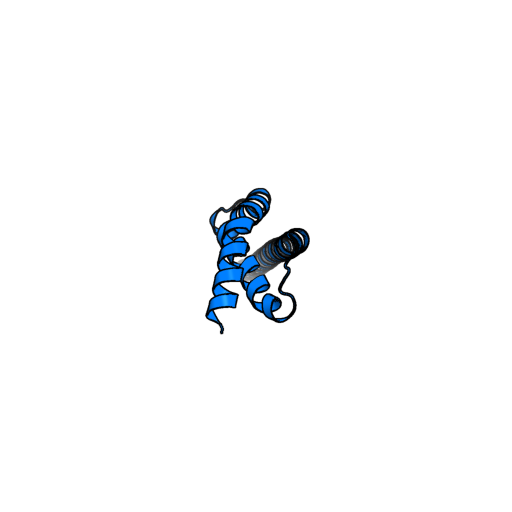: 1; bounding box: 47×18×65 Å

Nearest PDB structures (foldseek):
  6dvb-assembly1_F  TM=8.880E-01  e=2.036E-02  Mycobacterium tuberculosis H37Rv
  6dxo-assembly1_A  TM=8.386E-01  e=1.691E-02  Streptomyces venezuelae ATCC 10712
  6tyg-assembly1_F  TM=8.664E-01  e=1.914E-02  Mycobacterium tuberculosis
  6tye-assembly1_F  TM=8.624E-01  e=3.142E-02  Mycobacterium tuberculosis

Solvent-accessible surface area (backbone atoms only — not comparable to full-atom values): 5659 Å² total; per-residue (Å²): 122,69,63,62,57,51,52,54,47,50,53,52,44,68,72,44,45,66,58,50,36,53,58,38,46,75,74,34,90,51,68,67,62,19,51,53,50,41,52,50,37,54,52,54,46,60,68,45,37,81,84,45,84,76,78,48,70,70,56,53,52,49,49,40,52,52,52,52,55,48,51,51,53,50,51,52,52,52,52,54,49,52,52,51,54,51,52,54,51,52,56,52,54,61,56,64,69,71,76,119

Mean predicted aligned error: 9.6 Å

Foldseek 3Di:
DVVVLVVLLVVVCVVLLVVQLVLQVVLDVDSVVSVVLSVVLSVVVSVCCVVPVDCDSVNSVVSSVVSSVVVVVVVVVVVVVVVVVVVVVVVVVVVVVVPD

Secondary structure (DSSP, 8-state):
-HHHHHHHHHHHHHHHHHHHHHHHHTT-S-HHHHHHHHHHHHHHHHHHTTT-S---HHHHHHHHHHHHHHHHHHHHHHHHHHHHHHHHHHHHHHHHTT--